Protein AF-A0A505H6K3-F1 (afdb_monomer_lite)

Sequence (137 aa):
MIRHRVVVVDKTRTVEVDSTATVSLRRREMKIWRDVWALPQGRAWSAPRYRWLWSSIGEYCRLKALVEKEPDANATLVAQLHRYRDQVGLTQAGMRELGWDIADDEVADKRAEVATKEPDVPTPSARDRLKAAGGRS

Structure (mmCIF, N/CA/C/O backbone):
data_AF-A0A505H6K3-F1
#
_entry.id   AF-A0A505H6K3-F1
#
loop_
_atom_site.group_PDB
_atom_site.id
_atom_site.type_symbol
_atom_site.label_atom_id
_atom_site.label_alt_id
_atom_site.label_comp_id
_atom_site.label_asym_id
_atom_site.label_entity_id
_atom_site.label_seq_id
_atom_site.pdbx_PDB_ins_code
_atom_site.Cartn_x
_atom_site.Cartn_y
_atom_site.Cartn_z
_atom_site.occupancy
_atom_site.B_iso_or_equiv
_atom_site.auth_seq_id
_atom_site.auth_comp_id
_atom_site.auth_asym_id
_atom_site.auth_atom_id
_atom_site.pdbx_PDB_model_num
ATOM 1 N N . MET A 1 1 ? 2.770 5.817 -14.367 1.00 82.06 1 MET A N 1
ATOM 2 C CA . MET A 1 1 ? 4.172 5.504 -14.710 1.00 82.06 1 MET A CA 1
ATOM 3 C C . MET A 1 1 ? 4.220 4.859 -16.087 1.00 82.06 1 MET A C 1
ATOM 5 O O . MET A 1 1 ? 3.406 3.974 -16.329 1.00 82.06 1 MET A O 1
ATOM 9 N N . ILE A 1 2 ? 5.080 5.343 -16.985 1.00 91.06 2 ILE A N 1
ATOM 10 C CA . ILE A 1 2 ? 5.325 4.742 -18.307 1.00 91.06 2 ILE A CA 1
ATOM 11 C C . ILE A 1 2 ? 6.580 3.876 -18.181 1.00 91.06 2 ILE A C 1
ATOM 13 O O . ILE A 1 2 ? 7.532 4.271 -17.509 1.00 91.06 2 ILE A O 1
ATOM 17 N N . ARG A 1 3 ? 6.549 2.670 -18.746 1.00 91.88 3 ARG A N 1
ATOM 18 C CA . ARG A 1 3 ? 7.706 1.776 -18.806 1.00 91.88 3 ARG A CA 1
ATOM 19 C C . ARG A 1 3 ? 8.421 1.965 -20.130 1.00 91.88 3 ARG A C 1
ATOM 21 O O . ARG A 1 3 ? 7.795 2.236 -21.152 1.00 91.88 3 ARG A O 1
ATOM 28 N N . HIS A 1 4 ? 9.731 1.813 -20.077 1.00 92.44 4 HIS A N 1
ATOM 29 C CA . HIS A 1 4 ? 10.604 1.899 -21.230 1.00 92.44 4 HIS A CA 1
ATOM 30 C C . HIS A 1 4 ? 11.446 0.637 -21.302 1.00 92.44 4 HIS A C 1
ATOM 32 O O . HIS A 1 4 ? 11.776 0.053 -20.268 1.00 92.44 4 HIS A O 1
ATOM 38 N N . ARG A 1 5 ? 11.818 0.254 -22.515 1.00 92.25 5 ARG A N 1
ATOM 39 C CA . ARG A 1 5 ? 12.806 -0.788 -22.769 1.00 92.25 5 ARG A CA 1
ATOM 40 C C . ARG A 1 5 ? 13.949 -0.203 -23.580 1.00 92.25 5 ARG A C 1
ATOM 42 O O . ARG A 1 5 ? 13.765 0.728 -24.363 1.00 92.25 5 ARG A O 1
ATOM 49 N N . VAL A 1 6 ? 15.133 -0.751 -23.371 1.00 92.62 6 VAL A N 1
ATOM 50 C CA . VAL A 1 6 ? 16.316 -0.388 -24.141 1.00 92.62 6 VAL A CA 1
ATOM 51 C C . VAL A 1 6 ? 16.434 -1.365 -25.298 1.00 92.62 6 VAL A C 1
ATOM 53 O O . VAL A 1 6 ? 16.458 -2.572 -25.071 1.00 92.62 6 VAL A O 1
ATOM 56 N N . VAL A 1 7 ? 16.527 -0.843 -26.514 1.00 92.56 7 VAL A N 1
ATOM 57 C CA . VAL A 1 7 ? 16.803 -1.627 -27.716 1.00 92.56 7 VAL A CA 1
ATOM 58 C C . VAL A 1 7 ? 18.163 -1.186 -28.247 1.00 92.56 7 VAL A C 1
ATOM 60 O O . VAL A 1 7 ? 18.486 0.000 -28.243 1.00 92.56 7 VAL A O 1
ATOM 63 N N . VAL A 1 8 ? 19.005 -2.141 -28.633 1.00 92.56 8 VAL A N 1
ATOM 64 C CA . VAL A 1 8 ? 20.299 -1.849 -29.258 1.00 92.56 8 VAL A CA 1
ATOM 65 C C . VAL A 1 8 ? 20.220 -2.310 -30.703 1.00 92.56 8 VAL A C 1
ATOM 67 O O . VAL A 1 8 ? 20.147 -3.509 -30.960 1.00 92.56 8 VAL A O 1
ATOM 70 N N . VAL A 1 9 ? 20.217 -1.356 -31.630 1.00 90.25 9 VAL A N 1
ATOM 71 C CA . VAL A 1 9 ? 20.214 -1.596 -33.079 1.00 90.25 9 VAL A CA 1
ATOM 72 C C . VAL A 1 9 ? 21.494 -0.990 -33.638 1.00 90.25 9 VAL A C 1
ATOM 74 O O . VAL A 1 9 ? 21.781 0.173 -33.374 1.00 90.25 9 VAL A O 1
ATOM 77 N N . ASP A 1 10 ? 22.306 -1.781 -34.339 1.00 88.12 10 ASP A N 1
ATOM 78 C CA . ASP A 1 10 ? 23.556 -1.325 -34.972 1.00 88.12 10 ASP A CA 1
ATOM 79 C C . ASP A 1 10 ? 24.498 -0.550 -34.033 1.00 88.12 10 ASP A C 1
ATOM 81 O O . ASP A 1 10 ? 24.978 0.538 -34.342 1.00 88.12 10 ASP A O 1
ATOM 85 N N . LYS A 1 11 ? 24.740 -1.101 -32.832 1.00 90.12 11 LYS A N 1
ATOM 86 C CA . LYS A 1 11 ? 25.517 -0.471 -31.737 1.00 90.12 11 LYS A CA 1
ATOM 87 C C . LYS A 1 11 ? 24.941 0.857 -31.218 1.00 90.12 11 LYS A C 1
ATOM 89 O O . LYS A 1 11 ? 25.520 1.452 -30.312 1.00 90.12 11 LYS A O 1
ATOM 94 N N . THR A 1 12 ? 23.788 1.290 -31.716 1.00 91.25 12 THR A N 1
ATOM 95 C CA . THR A 1 12 ? 23.065 2.464 -31.233 1.00 91.25 12 THR A CA 1
ATOM 96 C C . THR A 1 12 ? 22.029 2.037 -30.205 1.00 91.25 12 THR A C 1
ATOM 98 O O . THR A 1 12 ? 21.197 1.165 -30.450 1.00 91.25 12 THR A O 1
ATOM 101 N N . ARG A 1 13 ? 22.081 2.653 -29.022 1.00 93.06 13 ARG A N 1
ATOM 102 C CA . ARG A 1 13 ? 21.135 2.404 -27.934 1.00 93.06 13 ARG A CA 1
ATOM 103 C C . ARG A 1 13 ? 19.945 3.353 -28.059 1.00 93.06 13 ARG A C 1
ATOM 105 O O . ARG A 1 13 ? 20.103 4.556 -27.875 1.00 93.06 13 ARG A O 1
ATOM 112 N N . THR A 1 14 ? 18.757 2.811 -28.296 1.00 92.44 14 THR A N 1
ATOM 113 C CA . THR A 1 14 ? 17.494 3.554 -28.303 1.00 92.44 14 THR A CA 1
ATOM 114 C C . THR A 1 14 ? 16.645 3.178 -27.090 1.00 92.44 14 THR A C 1
ATOM 116 O O . THR A 1 14 ? 16.681 2.053 -26.585 1.00 92.44 14 THR A O 1
ATOM 119 N N . VAL A 1 15 ? 15.907 4.155 -26.560 1.00 93.69 15 VAL A N 1
ATOM 120 C CA . VAL A 1 15 ? 14.964 3.948 -25.456 1.00 93.69 15 VAL A CA 1
ATOM 121 C C . VAL A 1 15 ? 13.562 4.046 -26.030 1.00 93.69 15 VAL A C 1
ATOM 123 O O . VAL A 1 15 ? 13.119 5.119 -26.431 1.00 93.69 15 VAL A O 1
ATOM 126 N N . GLU A 1 16 ? 12.865 2.920 -26.067 1.00 95.00 16 GLU A N 1
ATOM 127 C CA . GLU A 1 16 ? 11.503 2.831 -26.580 1.00 95.00 16 GLU A CA 1
ATOM 128 C C . GLU A 1 16 ? 10.502 2.752 -25.432 1.00 95.00 16 GLU A C 1
ATOM 130 O O . GLU A 1 16 ? 10.792 2.213 -24.362 1.00 95.00 16 GLU A O 1
ATOM 135 N N . VAL A 1 17 ? 9.295 3.270 -25.651 1.00 95.12 17 VAL A N 1
ATOM 136 C CA . VAL A 1 17 ? 8.180 3.068 -24.722 1.00 95.12 17 VAL A CA 1
ATOM 137 C C . VAL A 1 17 ? 7.726 1.612 -24.797 1.00 95.12 17 VAL A C 1
ATOM 139 O O . VAL A 1 17 ? 7.353 1.117 -25.857 1.00 95.12 17 VAL A O 1
ATOM 142 N N . ASP A 1 18 ? 7.690 0.944 -23.649 1.00 95.19 18 ASP A N 1
ATOM 143 C CA . ASP A 1 18 ? 7.120 -0.390 -23.513 1.00 95.19 18 ASP A CA 1
ATOM 144 C C . ASP A 1 18 ? 5.651 -0.277 -23.084 1.00 95.19 18 ASP A C 1
ATOM 146 O O . ASP A 1 18 ? 5.303 -0.187 -21.896 1.00 95.19 18 ASP A O 1
ATOM 150 N N . SER A 1 19 ? 4.765 -0.227 -24.080 1.00 95.38 19 SER A N 1
ATOM 151 C CA . SER A 1 19 ? 3.318 -0.126 -23.871 1.00 95.38 19 SER A CA 1
ATOM 152 C C . SER A 1 19 ? 2.761 -1.355 -23.145 1.00 95.38 19 SER A C 1
ATOM 154 O O . SER A 1 19 ? 1.947 -1.206 -22.229 1.00 95.38 19 SER A O 1
ATOM 156 N N . THR A 1 20 ? 3.243 -2.555 -23.473 1.00 95.31 20 THR A N 1
ATOM 157 C CA . THR A 1 20 ? 2.813 -3.818 -22.857 1.00 95.31 20 THR A CA 1
ATOM 158 C C . THR A 1 20 ? 3.179 -3.866 -21.377 1.00 95.31 20 THR A C 1
ATOM 160 O O . THR A 1 20 ? 2.312 -4.131 -20.535 1.00 95.31 20 THR A O 1
ATOM 163 N N . ALA A 1 21 ? 4.426 -3.541 -21.024 1.00 93.44 21 ALA A N 1
ATOM 164 C CA . ALA A 1 21 ? 4.857 -3.466 -19.630 1.00 93.44 21 ALA A CA 1
ATOM 165 C C . ALA A 1 21 ? 4.100 -2.369 -18.867 1.00 93.44 21 ALA A C 1
ATOM 167 O O . ALA A 1 21 ? 3.681 -2.581 -17.726 1.00 93.44 21 ALA A O 1
ATOM 168 N N . THR A 1 22 ? 3.838 -1.225 -19.509 1.00 95.12 22 THR A N 1
ATOM 169 C CA . THR A 1 22 ? 3.037 -0.137 -18.926 1.00 95.12 22 THR A CA 1
ATOM 170 C C . THR A 1 22 ? 1.615 -0.594 -18.590 1.00 95.12 22 THR A C 1
ATOM 172 O O . THR A 1 22 ? 1.133 -0.354 -17.480 1.00 95.12 22 THR A O 1
ATOM 175 N N . VAL A 1 23 ? 0.935 -1.279 -19.514 1.00 96.38 23 VAL A N 1
ATOM 176 C CA . VAL A 1 23 ? -0.422 -1.807 -19.294 1.00 96.38 23 VAL A CA 1
ATOM 177 C C . VAL A 1 23 ? -0.421 -2.885 -18.210 1.00 96.38 23 VAL A C 1
ATOM 179 O O . VAL A 1 23 ? -1.277 -2.860 -17.325 1.00 96.38 23 VAL A O 1
ATOM 182 N N . SER A 1 24 ? 0.549 -3.802 -18.236 1.00 95.88 24 SER A N 1
ATOM 183 C CA . SER A 1 24 ? 0.698 -4.860 -17.228 1.00 95.88 24 SER A CA 1
ATOM 184 C C . SER A 1 24 ? 0.883 -4.289 -15.818 1.00 95.88 24 SER A C 1
ATOM 186 O O . SER A 1 24 ? 0.212 -4.727 -14.879 1.00 95.88 24 SER A O 1
ATOM 188 N N . LEU A 1 25 ? 1.721 -3.257 -15.669 1.00 95.62 25 LEU A N 1
ATOM 189 C CA . LEU A 1 25 ? 1.927 -2.560 -14.399 1.00 95.62 25 LEU A CA 1
ATOM 190 C C . LEU A 1 25 ? 0.643 -1.875 -13.914 1.00 95.62 25 LEU A C 1
ATOM 192 O O . LEU A 1 25 ? 0.243 -2.075 -12.769 1.00 95.62 25 LEU A O 1
ATOM 196 N N . ARG A 1 26 ? -0.047 -1.123 -14.785 1.00 95.88 26 ARG A N 1
ATOM 197 C CA . ARG A 1 26 ? -1.310 -0.443 -14.435 1.00 95.88 26 ARG A CA 1
ATOM 198 C C . ARG A 1 26 ? -2.403 -1.425 -14.022 1.00 95.88 26 ARG A C 1
ATOM 200 O O . ARG A 1 26 ? -3.135 -1.165 -13.072 1.00 95.88 26 ARG A O 1
ATOM 207 N N . ARG A 1 27 ? -2.507 -2.576 -14.697 1.00 97.25 27 ARG A N 1
ATOM 208 C CA . ARG A 1 27 ? -3.436 -3.649 -14.302 1.00 97.25 27 ARG A CA 1
ATOM 209 C C . ARG A 1 27 ? -3.118 -4.171 -12.904 1.00 97.25 27 ARG A C 1
ATOM 211 O O . ARG A 1 27 ? -4.040 -4.434 -12.132 1.00 97.25 27 ARG A O 1
ATOM 218 N N . ARG A 1 28 ? -1.832 -4.298 -12.562 1.00 96.94 28 ARG A N 1
ATOM 219 C CA . ARG A 1 28 ? -1.426 -4.724 -11.222 1.00 96.94 28 ARG A CA 1
ATOM 220 C C . ARG A 1 28 ? -1.721 -3.661 -10.163 1.00 96.94 28 ARG A C 1
ATOM 222 O O . ARG A 1 28 ? -2.320 -4.009 -9.151 1.00 96.94 28 ARG A O 1
ATOM 229 N N . GLU A 1 29 ? -1.399 -2.394 -10.428 1.00 97.44 29 GLU A N 1
ATOM 230 C CA . GLU A 1 29 ? -1.748 -1.240 -9.577 1.00 97.44 29 GLU A CA 1
ATOM 231 C C . GLU A 1 29 ? -3.260 -1.204 -9.293 1.00 97.44 29 GLU A C 1
ATOM 233 O O . GLU A 1 29 ? -3.666 -1.164 -8.136 1.00 97.44 29 GLU A O 1
ATOM 238 N N . MET A 1 30 ? -4.099 -1.348 -10.325 1.00 97.62 30 MET A N 1
ATOM 239 C CA . MET A 1 30 ? -5.564 -1.421 -10.198 1.00 97.62 30 MET A CA 1
ATOM 240 C C . MET A 1 30 ? -6.046 -2.609 -9.358 1.00 97.62 30 MET A C 1
ATOM 242 O O . MET A 1 30 ? -7.026 -2.496 -8.622 1.00 97.62 30 MET A O 1
ATOM 246 N N . LYS A 1 31 ? -5.400 -3.778 -9.473 1.00 98.19 31 LYS A N 1
ATOM 247 C CA . LYS A 1 31 ? -5.736 -4.926 -8.623 1.00 98.19 31 LYS A CA 1
ATOM 248 C C . LYS A 1 31 ? -5.381 -4.649 -7.164 1.00 98.19 31 LYS A C 1
ATOM 250 O O . LYS A 1 31 ? -6.233 -4.864 -6.315 1.00 98.19 31 LYS A O 1
ATOM 255 N N . ILE A 1 32 ? -4.186 -4.125 -6.893 1.00 98.25 32 ILE A N 1
ATOM 256 C CA . ILE A 1 32 ? -3.769 -3.761 -5.533 1.00 98.25 32 ILE A CA 1
ATOM 257 C C . ILE A 1 32 ? -4.731 -2.735 -4.943 1.00 98.25 32 ILE A C 1
ATOM 259 O O . ILE A 1 32 ? -5.177 -2.925 -3.821 1.00 98.25 32 ILE A O 1
ATOM 263 N N . TRP A 1 33 ? -5.103 -1.708 -5.713 1.00 97.31 33 TRP A N 1
ATOM 264 C CA . TRP A 1 33 ? -6.087 -0.713 -5.294 1.00 97.31 33 TRP A CA 1
ATOM 265 C C . TRP A 1 33 ? -7.404 -1.375 -4.867 1.00 97.31 33 TRP A C 1
ATOM 267 O O . TRP A 1 33 ? -7.877 -1.151 -3.760 1.00 97.31 33 TRP A O 1
ATOM 277 N N . ARG A 1 34 ? -7.980 -2.250 -5.698 1.00 97.94 34 ARG A N 1
ATOM 278 C CA . ARG A 1 34 ? -9.207 -2.977 -5.326 1.00 97.94 34 ARG A CA 1
ATOM 279 C C . ARG A 1 34 ? -9.028 -3.829 -4.071 1.00 97.94 34 ARG A C 1
ATOM 281 O O . ARG A 1 34 ? -9.888 -3.790 -3.200 1.00 97.94 34 ARG A O 1
ATOM 288 N N . ASP A 1 35 ? -7.924 -4.566 -3.985 1.00 97.50 35 ASP A N 1
ATOM 289 C CA . ASP A 1 35 ? -7.662 -5.481 -2.875 1.00 97.50 35 ASP A CA 1
ATOM 290 C C . ASP A 1 35 ? -7.520 -4.711 -1.545 1.00 97.50 35 ASP A C 1
ATOM 292 O O . ASP A 1 35 ? -8.071 -5.134 -0.535 1.00 97.50 35 ASP A O 1
ATOM 296 N N . VAL A 1 36 ? -6.844 -3.553 -1.529 1.00 97.00 36 VAL A N 1
ATOM 297 C CA . VAL A 1 36 ? -6.630 -2.778 -0.288 1.00 97.00 36 VAL A CA 1
ATOM 298 C C . VAL A 1 36 ? -7.897 -2.070 0.180 1.00 97.00 36 VAL A C 1
ATOM 300 O O . VAL A 1 36 ? -8.146 -1.992 1.377 1.00 97.00 36 VAL A O 1
ATOM 303 N N . TRP A 1 37 ? -8.724 -1.588 -0.750 1.00 96.31 37 TRP A N 1
ATOM 304 C CA . TRP A 1 37 ? -9.998 -0.945 -0.422 1.00 96.31 37 TRP A CA 1
ATOM 305 C C . TRP A 1 37 ? -11.060 -1.935 0.072 1.00 96.31 37 TRP A C 1
ATOM 307 O O . TRP A 1 37 ? -12.036 -1.510 0.686 1.00 96.31 37 TRP A O 1
ATOM 317 N N . ALA A 1 38 ? -10.871 -3.235 -0.164 1.00 95.31 38 ALA A N 1
ATOM 318 C CA . ALA A 1 38 ? -11.732 -4.286 0.371 1.00 95.31 38 ALA A CA 1
ATOM 319 C C . ALA A 1 38 ? -11.431 -4.633 1.842 1.00 95.31 38 ALA A C 1
ATOM 321 O O . ALA A 1 38 ? -12.236 -5.306 2.482 1.00 95.31 38 ALA A O 1
ATOM 322 N N . LEU A 1 39 ? -10.291 -4.194 2.383 1.00 93.31 39 LEU A N 1
ATOM 323 C CA . LEU A 1 39 ? -9.922 -4.426 3.779 1.00 93.31 39 LEU A CA 1
ATOM 324 C C . LEU A 1 39 ? -10.763 -3.554 4.735 1.00 93.31 39 LEU A C 1
ATOM 326 O O . LEU A 1 39 ? -11.271 -2.508 4.314 1.00 93.31 39 LEU A O 1
ATOM 330 N N . PRO A 1 40 ? -10.851 -3.891 6.038 1.00 91.62 40 PRO A N 1
ATOM 331 C CA . PRO A 1 40 ? -11.489 -3.028 7.040 1.00 91.62 40 PRO A CA 1
ATOM 332 C C . PRO A 1 40 ? -10.937 -1.593 7.043 1.00 91.62 40 PRO A C 1
ATOM 334 O O . PRO A 1 40 ? -11.693 -0.625 7.158 1.00 91.62 40 PRO A O 1
ATOM 337 N N . GLN A 1 41 ? -9.630 -1.439 6.813 1.00 94.38 41 GLN A N 1
ATOM 338 C CA . GLN A 1 41 ? -8.961 -0.145 6.666 1.00 94.38 41 GLN A CA 1
ATOM 339 C C . GLN A 1 41 ? -9.532 0.665 5.491 1.00 94.38 41 GLN A C 1
ATOM 341 O O . GLN A 1 41 ? -9.683 1.878 5.603 1.00 94.38 41 GLN A O 1
ATOM 346 N N . GLY A 1 42 ? -9.950 0.008 4.403 1.00 95.31 42 GLY A N 1
ATOM 347 C CA . GLY A 1 42 ? -10.647 0.633 3.275 1.00 95.31 42 GLY A CA 1
ATOM 348 C C . GLY A 1 42 ? -11.927 1.350 3.683 1.00 95.31 42 GLY A C 1
ATOM 349 O O . GLY A 1 42 ? -12.196 2.472 3.244 1.00 95.31 42 GLY A O 1
ATOM 350 N N . ARG A 1 43 ? -12.686 0.750 4.606 1.00 91.94 43 ARG A N 1
ATOM 351 C CA . ARG A 1 43 ? -13.863 1.394 5.192 1.00 91.94 43 ARG A CA 1
ATOM 352 C C . ARG A 1 43 ? -13.464 2.599 6.038 1.00 91.94 43 ARG A C 1
ATOM 354 O O . ARG A 1 43 ? -14.096 3.645 5.902 1.00 91.94 43 ARG A O 1
ATOM 361 N N . ALA A 1 44 ? -12.410 2.495 6.848 1.00 93.75 44 ALA A N 1
ATOM 362 C CA . ALA A 1 44 ? -11.893 3.630 7.613 1.00 93.75 44 ALA A CA 1
ATOM 363 C C . ALA A 1 44 ? -11.479 4.793 6.690 1.00 93.75 44 ALA A C 1
ATOM 365 O O . ALA A 1 44 ? -11.916 5.924 6.903 1.00 93.75 44 ALA A O 1
ATOM 366 N N . TRP A 1 45 ? -10.739 4.524 5.608 1.00 96.62 45 TRP A N 1
ATOM 367 C CA . TRP A 1 45 ? -10.291 5.531 4.633 1.00 96.62 45 TRP A CA 1
ATOM 368 C C . TRP A 1 45 ? -11.428 6.278 3.923 1.00 96.62 45 TRP A C 1
ATOM 370 O O . TRP A 1 45 ? -11.214 7.392 3.435 1.00 96.62 45 TRP A O 1
ATOM 380 N N . SER A 1 46 ? -12.627 5.688 3.850 1.00 95.25 46 SER A N 1
ATOM 381 C CA . SER A 1 46 ? -13.808 6.335 3.259 1.00 95.25 46 SER A CA 1
ATOM 382 C C . SER A 1 46 ? -14.371 7.480 4.109 1.00 95.25 46 SER A C 1
ATOM 384 O O . SER A 1 46 ? -15.075 8.341 3.581 1.00 95.25 46 SER A O 1
ATOM 386 N N . ALA A 1 47 ? -14.043 7.535 5.405 1.00 95.25 47 ALA A N 1
ATOM 387 C CA . ALA A 1 47 ? -14.502 8.609 6.273 1.00 95.25 47 ALA A CA 1
ATOM 388 C C . ALA A 1 47 ? -13.867 9.956 5.860 1.00 95.25 47 ALA A C 1
ATOM 390 O O . ALA A 1 47 ? -12.655 10.009 5.628 1.00 95.25 47 ALA A O 1
ATOM 391 N N . PRO A 1 48 ? -14.623 11.076 5.847 1.00 96.31 48 PRO A N 1
ATOM 392 C CA . PRO A 1 48 ? -14.112 12.376 5.396 1.00 96.31 48 PRO A CA 1
ATOM 393 C C . PRO A 1 48 ? -12.817 12.819 6.090 1.00 96.31 48 PRO A C 1
ATOM 395 O O . PRO A 1 48 ? -11.918 13.355 5.445 1.00 96.31 48 PRO A O 1
ATOM 398 N N . ARG A 1 49 ? -12.674 12.515 7.388 1.00 95.31 49 ARG A N 1
ATOM 399 C CA . ARG A 1 49 ? -11.482 12.846 8.188 1.00 95.31 49 ARG A CA 1
ATOM 400 C C . ARG A 1 49 ? -10.189 12.170 7.719 1.00 95.31 49 ARG A C 1
ATOM 402 O O . ARG A 1 49 ? -9.117 12.632 8.081 1.00 95.31 49 ARG A O 1
ATOM 409 N N . TYR A 1 50 ? -10.279 11.105 6.923 1.00 96.81 50 TYR A N 1
ATOM 410 C CA . TYR A 1 50 ? -9.136 10.360 6.384 1.00 96.81 50 TYR A CA 1
ATOM 411 C C . TYR A 1 50 ? -8.930 10.571 4.883 1.00 96.81 50 TYR A C 1
ATOM 413 O O . TYR A 1 50 ? -8.075 9.932 4.272 1.00 96.81 50 TYR A O 1
ATOM 421 N N . ARG A 1 51 ? -9.659 11.512 4.268 1.00 96.25 51 ARG A N 1
ATOM 422 C CA . ARG A 1 51 ? -9.554 11.801 2.830 1.00 96.25 51 ARG A CA 1
ATOM 423 C C . ARG A 1 51 ? -8.141 12.199 2.389 1.00 96.25 51 ARG A C 1
ATOM 425 O O . ARG A 1 51 ? -7.772 11.961 1.236 1.00 96.25 51 ARG A O 1
ATOM 432 N N . TRP A 1 52 ? -7.364 12.777 3.303 1.00 96.38 52 TRP A N 1
ATOM 433 C CA . TRP A 1 52 ? -5.973 13.180 3.098 1.00 96.38 52 TRP A CA 1
ATOM 434 C C . TRP A 1 52 ? -5.021 11.991 2.878 1.00 96.38 52 TRP A C 1
ATOM 436 O O . TRP A 1 52 ? -4.001 12.159 2.216 1.00 96.38 52 TRP A O 1
ATOM 446 N N . LEU A 1 53 ? -5.373 10.779 3.327 1.00 97.12 53 LEU A N 1
ATOM 447 C CA . LEU A 1 53 ? -4.566 9.570 3.109 1.00 97.12 53 LEU A CA 1
ATOM 448 C C . LEU A 1 53 ? -4.614 9.058 1.664 1.00 97.12 53 LEU A C 1
ATOM 450 O O . LEU A 1 53 ? -3.776 8.251 1.273 1.00 97.12 53 LEU A O 1
ATOM 454 N N . TRP A 1 54 ? -5.574 9.496 0.844 1.00 97.12 54 TRP A N 1
ATOM 455 C CA . TRP A 1 54 ? -5.805 8.897 -0.477 1.00 97.12 54 TRP A CA 1
ATOM 456 C C . TRP A 1 54 ? -4.616 9.064 -1.430 1.00 97.12 54 TRP A C 1
ATOM 458 O O . TRP A 1 54 ? -4.361 8.171 -2.239 1.00 97.12 54 TRP A O 1
ATOM 468 N N . SER A 1 55 ? -3.869 10.166 -1.315 1.00 96.88 55 SER A N 1
ATOM 469 C CA . SER A 1 55 ? -2.631 10.358 -2.077 1.00 96.88 55 SER A CA 1
ATOM 470 C C . SER A 1 55 ? -1.587 9.306 -1.691 1.00 96.88 55 SER A C 1
ATOM 472 O O . SER A 1 55 ? -1.081 8.602 -2.564 1.00 96.88 55 SER A O 1
ATOM 474 N N . SER A 1 56 ? -1.360 9.104 -0.388 1.00 97.75 56 SER A N 1
ATOM 475 C CA . SER A 1 56 ? -0.446 8.083 0.143 1.00 97.75 56 SER A CA 1
ATOM 476 C C . SER A 1 56 ? -0.891 6.658 -0.200 1.00 97.75 56 SER A C 1
ATOM 478 O O . SER A 1 56 ? -0.059 5.813 -0.521 1.00 97.75 56 SER A O 1
ATOM 480 N N . ILE A 1 57 ? -2.201 6.382 -0.219 1.00 98.00 57 ILE A N 1
ATOM 481 C CA . ILE A 1 57 ? -2.756 5.091 -0.666 1.00 98.00 57 ILE A CA 1
ATOM 482 C C . ILE A 1 57 ? -2.436 4.852 -2.149 1.00 98.00 57 ILE A C 1
ATOM 484 O O . ILE A 1 57 ? -2.059 3.742 -2.534 1.00 98.00 57 ILE A O 1
ATOM 488 N N . GLY A 1 58 ? -2.535 5.881 -2.994 1.00 97.38 58 GLY A N 1
ATOM 489 C CA . GLY A 1 58 ? -2.149 5.777 -4.403 1.00 97.38 58 GLY A CA 1
ATOM 490 C C . GLY A 1 58 ? -0.660 5.582 -4.622 1.00 97.38 58 GLY A C 1
ATOM 491 O O . GLY A 1 58 ? -0.270 4.762 -5.457 1.00 97.38 58 GLY A O 1
ATOM 492 N N . GLU A 1 59 ? 0.171 6.273 -3.850 1.00 97.06 59 GLU A N 1
ATOM 493 C CA . GLU A 1 59 ? 1.622 6.082 -3.859 1.00 97.06 59 GLU A CA 1
ATOM 494 C C . GLU A 1 59 ? 1.995 4.662 -3.423 1.00 97.06 59 GLU A C 1
ATOM 496 O O . GLU A 1 59 ? 2.751 3.988 -4.126 1.00 97.06 59 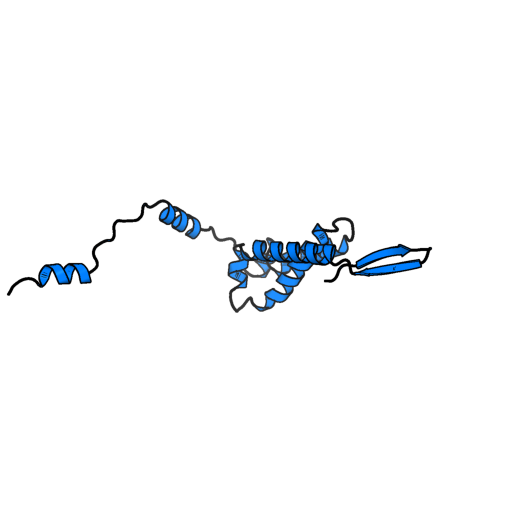GLU A O 1
ATOM 501 N N . TYR A 1 60 ? 1.370 4.158 -2.355 1.00 97.69 60 TYR A N 1
ATOM 502 C CA . TYR A 1 60 ? 1.501 2.774 -1.909 1.00 97.69 60 TYR A CA 1
ATOM 503 C C . TYR A 1 60 ? 1.156 1.771 -3.017 1.00 97.69 60 TYR A C 1
ATOM 505 O O . TYR A 1 60 ? 1.960 0.888 -3.321 1.00 97.69 60 TYR A O 1
ATOM 513 N N . CYS A 1 61 ? -0.017 1.901 -3.649 1.00 97.56 61 CYS A N 1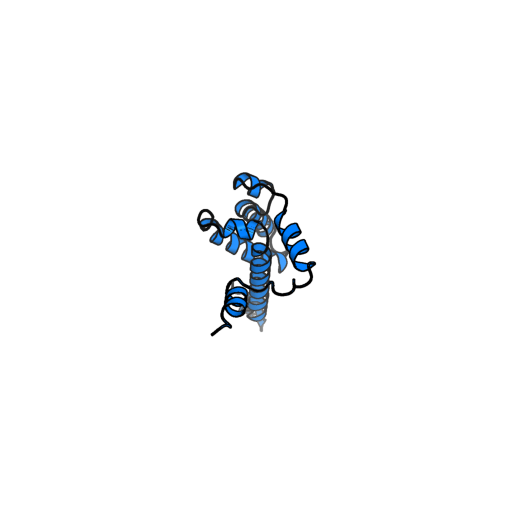
ATOM 514 C CA . CYS A 1 61 ? -0.468 0.962 -4.681 1.00 97.56 61 CYS A CA 1
ATOM 515 C C . CYS A 1 61 ? 0.489 0.930 -5.878 1.00 97.56 61 CYS A C 1
ATOM 517 O O . CYS A 1 61 ? 0.836 -0.145 -6.379 1.00 97.56 61 CYS A O 1
ATOM 519 N N . ARG A 1 62 ? 0.950 2.106 -6.313 1.00 95.38 62 ARG A N 1
ATOM 520 C CA . ARG A 1 62 ? 1.892 2.249 -7.425 1.00 95.38 62 ARG A CA 1
ATOM 521 C C . ARG A 1 62 ? 3.254 1.654 -7.101 1.00 95.38 62 ARG A C 1
ATOM 523 O O . ARG A 1 62 ? 3.809 0.919 -7.917 1.00 95.38 62 ARG A O 1
ATOM 530 N N . LEU A 1 63 ? 3.779 1.951 -5.914 1.00 95.38 63 LEU A N 1
ATOM 531 C CA . LEU A 1 63 ? 5.078 1.460 -5.476 1.00 95.38 63 LEU A CA 1
ATOM 532 C C . LEU A 1 63 ? 5.056 -0.053 -5.251 1.00 95.38 63 LEU A C 1
ATOM 534 O O . LEU A 1 63 ? 5.971 -0.748 -5.683 1.00 95.38 63 LEU A O 1
ATOM 538 N N . LYS A 1 64 ? 3.982 -0.587 -4.661 1.00 95.94 64 LYS A N 1
ATOM 539 C CA . LYS A 1 64 ? 3.791 -2.032 -4.502 1.00 95.94 64 LYS A CA 1
ATOM 540 C C . LYS A 1 64 ? 3.765 -2.746 -5.850 1.00 95.94 64 LYS A C 1
ATOM 542 O O . LYS A 1 64 ? 4.428 -3.767 -5.995 1.00 95.94 64 LYS A O 1
ATOM 547 N N . ALA A 1 65 ? 3.041 -2.207 -6.834 1.00 95.88 65 ALA A N 1
ATOM 548 C CA . ALA A 1 65 ? 3.000 -2.781 -8.178 1.00 95.88 65 ALA A CA 1
ATOM 549 C C . ALA A 1 65 ? 4.390 -2.812 -8.830 1.00 95.88 65 ALA A C 1
ATOM 551 O O . ALA A 1 65 ? 4.727 -3.784 -9.500 1.00 95.88 65 ALA A O 1
ATOM 552 N N . LEU A 1 66 ? 5.187 -1.759 -8.625 1.00 93.56 66 LEU A N 1
ATOM 553 C CA . LEU A 1 66 ? 6.552 -1.675 -9.135 1.00 93.56 66 LEU A CA 1
ATOM 554 C C . LEU A 1 66 ? 7.468 -2.709 -8.473 1.00 93.56 66 LEU A C 1
ATOM 556 O O . LEU A 1 66 ? 8.095 -3.493 -9.176 1.00 93.56 66 LEU A O 1
ATOM 560 N N . VAL A 1 67 ? 7.489 -2.752 -7.138 1.00 93.69 67 VAL A N 1
ATOM 561 C CA . VAL A 1 67 ? 8.318 -3.694 -6.367 1.00 93.69 67 VAL A CA 1
ATOM 562 C C . VAL A 1 67 ? 7.960 -5.148 -6.686 1.00 93.69 67 VAL A C 1
ATOM 564 O O . VAL A 1 67 ? 8.843 -5.982 -6.793 1.00 93.69 67 VAL A O 1
ATOM 567 N N . GLU A 1 68 ? 6.684 -5.478 -6.895 1.00 92.88 6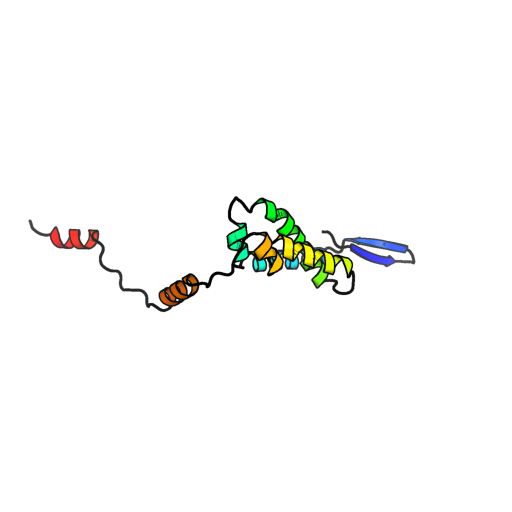8 GLU A N 1
ATOM 568 C CA . GLU A 1 68 ? 6.290 -6.846 -7.266 1.00 92.88 68 GLU A CA 1
ATOM 569 C C . GLU A 1 68 ? 6.678 -7.241 -8.695 1.00 92.88 68 GLU A C 1
ATOM 571 O O . GLU A 1 68 ? 6.846 -8.425 -8.975 1.00 92.88 68 GLU A O 1
ATOM 576 N N . LYS A 1 69 ? 6.772 -6.277 -9.618 1.00 89.69 69 LYS A N 1
ATOM 577 C CA . LYS A 1 69 ? 7.216 -6.542 -10.993 1.00 89.69 69 LYS A CA 1
ATOM 578 C C . LYS A 1 69 ? 8.733 -6.638 -11.099 1.00 89.69 69 LYS A C 1
ATOM 580 O O . LYS A 1 69 ? 9.217 -7.345 -11.975 1.00 89.69 69 LYS A O 1
ATOM 585 N N . GLU A 1 70 ? 9.450 -5.931 -10.232 1.00 86.44 70 GLU A N 1
ATOM 586 C CA . GLU A 1 70 ? 10.907 -5.797 -10.253 1.00 86.44 70 GLU A CA 1
ATOM 587 C C . GLU A 1 70 ? 11.484 -5.948 -8.830 1.00 86.44 70 GLU A C 1
ATOM 589 O O . GLU A 1 70 ? 12.040 -4.990 -8.286 1.00 86.44 70 GLU A O 1
ATOM 594 N N . PRO A 1 71 ? 11.338 -7.131 -8.197 1.00 72.56 71 PRO A N 1
ATOM 595 C CA . PRO A 1 71 ? 11.699 -7.333 -6.790 1.00 72.56 71 PRO A CA 1
ATOM 596 C C . PRO A 1 71 ? 13.190 -7.114 -6.515 1.00 72.56 71 PRO A C 1
ATOM 598 O O . PRO A 1 71 ? 13.544 -6.546 -5.483 1.00 72.56 71 PRO A O 1
ATOM 601 N N . ASP A 1 72 ? 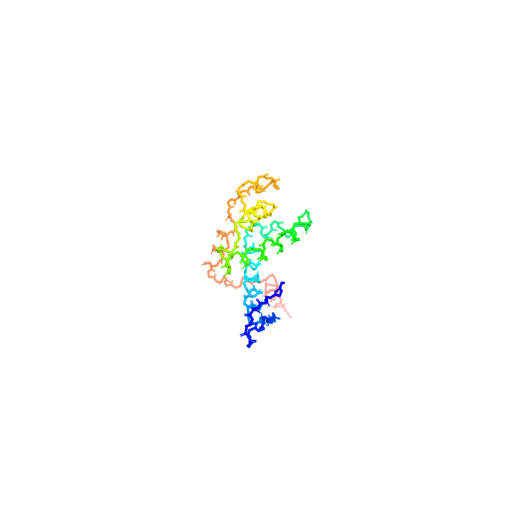14.052 -7.476 -7.465 1.00 77.31 72 ASP A N 1
ATOM 602 C CA . ASP A 1 72 ? 15.509 -7.379 -7.319 1.00 77.31 72 ASP A CA 1
ATOM 603 C C . ASP A 1 72 ? 16.066 -5.999 -7.695 1.00 77.31 72 ASP A C 1
ATOM 605 O O . ASP A 1 72 ? 17.251 -5.725 -7.517 1.00 77.31 72 ASP A O 1
ATOM 609 N N . ALA A 1 73 ? 15.232 -5.106 -8.236 1.00 67.56 73 ALA A N 1
ATOM 610 C CA . ALA A 1 73 ? 15.727 -3.884 -8.854 1.00 67.56 73 ALA A CA 1
ATOM 611 C C . ALA A 1 73 ? 16.061 -2.776 -7.849 1.00 67.56 73 ALA A C 1
ATOM 613 O O . ALA A 1 73 ? 16.822 -1.871 -8.197 1.00 67.56 73 ALA A O 1
ATOM 614 N N . ASN A 1 74 ? 15.472 -2.770 -6.639 1.00 77.44 74 ASN A N 1
ATOM 615 C CA . ASN A 1 74 ? 15.672 -1.640 -5.730 1.00 77.44 74 ASN A CA 1
ATOM 616 C C . ASN A 1 74 ? 15.248 -1.865 -4.258 1.00 77.44 74 ASN A C 1
ATOM 618 O O . ASN A 1 74 ? 14.087 -1.664 -3.889 1.00 77.44 74 ASN A O 1
ATOM 622 N N . ALA A 1 75 ? 16.214 -2.151 -3.377 1.00 85.50 75 ALA A N 1
ATOM 623 C CA . ALA A 1 75 ? 15.992 -2.252 -1.928 1.00 85.50 75 ALA A CA 1
ATOM 624 C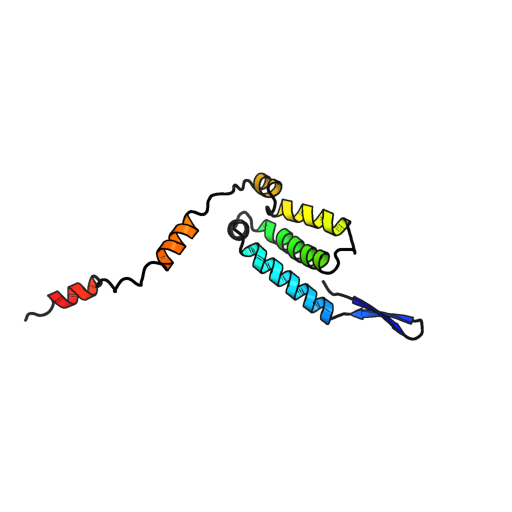 C . ALA A 1 75 ? 15.460 -0.948 -1.289 1.00 85.50 75 ALA A C 1
ATOM 626 O O . ALA A 1 75 ? 14.678 -0.995 -0.337 1.00 85.50 75 ALA A O 1
ATOM 627 N N . THR A 1 76 ? 15.810 0.226 -1.830 1.00 89.38 76 THR A N 1
ATOM 628 C CA . THR A 1 76 ? 15.284 1.520 -1.359 1.00 89.38 76 THR A CA 1
ATOM 629 C C . THR A 1 76 ? 13.778 1.625 -1.588 1.00 89.38 76 THR A C 1
ATOM 631 O O . THR A 1 76 ? 13.061 2.129 -0.723 1.00 89.38 76 THR A O 1
ATOM 634 N N . LEU A 1 77 ? 13.267 1.104 -2.709 1.00 89.25 77 LEU A N 1
ATOM 635 C CA . LEU A 1 77 ? 11.824 1.072 -2.967 1.00 89.25 77 LEU A CA 1
ATOM 636 C C . LEU A 1 77 ? 11.095 0.128 -2.010 1.00 89.25 77 LEU A C 1
ATOM 638 O O . LEU A 1 77 ? 9.978 0.436 -1.602 1.00 89.25 77 LEU A O 1
ATOM 642 N N . VAL A 1 78 ? 11.724 -0.977 -1.599 1.00 89.88 78 VAL A N 1
ATOM 643 C CA . VAL A 1 78 ? 11.165 -1.885 -0.582 1.00 89.88 78 VAL A CA 1
ATOM 644 C C . VAL A 1 78 ? 11.068 -1.190 0.780 1.00 89.88 78 VAL A C 1
ATOM 646 O O . VAL A 1 78 ? 10.024 -1.254 1.431 1.00 89.88 78 VAL A O 1
ATOM 649 N N . ALA A 1 79 ? 12.109 -0.462 1.191 1.00 92.06 79 ALA A N 1
ATOM 650 C CA . ALA A 1 79 ? 12.080 0.323 2.426 1.00 92.06 79 ALA A CA 1
ATOM 651 C C . ALA A 1 79 ? 11.013 1.433 2.376 1.00 92.06 79 ALA A C 1
ATOM 653 O O . ALA A 1 79 ? 10.246 1.613 3.323 1.00 92.06 79 ALA A O 1
ATOM 654 N N . GLN A 1 80 ? 10.903 2.143 1.249 1.00 93.94 80 GLN A N 1
ATOM 655 C CA . GLN A 1 80 ? 9.870 3.162 1.055 1.00 93.94 80 GLN A CA 1
ATOM 656 C C . GLN A 1 80 ? 8.458 2.552 1.039 1.00 93.94 80 GLN A C 1
ATOM 658 O O . GLN A 1 80 ? 7.521 3.149 1.567 1.00 93.94 80 GLN A O 1
ATOM 663 N N . LEU A 1 81 ? 8.300 1.342 0.496 1.00 95.00 81 LEU A N 1
ATOM 664 C CA . LEU A 1 81 ? 7.038 0.608 0.523 1.00 95.00 81 LEU A CA 1
ATOM 665 C C . LEU A 1 81 ? 6.591 0.306 1.956 1.00 95.00 81 LEU A C 1
ATOM 667 O O . LEU A 1 81 ? 5.404 0.432 2.249 1.00 95.00 81 LEU A O 1
ATOM 671 N N . HIS A 1 82 ? 7.519 -0.059 2.845 1.00 94.00 82 HIS A N 1
ATOM 672 C CA . HIS A 1 82 ? 7.213 -0.246 4.265 1.00 94.00 82 HIS A CA 1
ATOM 673 C C . HIS A 1 82 ? 6.687 1.045 4.902 1.00 94.00 82 HIS A C 1
ATOM 675 O O . HIS A 1 82 ? 5.628 1.027 5.519 1.00 94.00 82 HIS A O 1
ATOM 681 N N . ARG A 1 83 ? 7.362 2.179 4.671 1.00 95.44 83 ARG A N 1
ATOM 682 C CA . ARG A 1 83 ? 6.938 3.486 5.209 1.00 95.44 83 ARG A CA 1
ATOM 683 C C . ARG A 1 83 ? 5.522 3.857 4.784 1.00 95.44 83 ARG A C 1
ATOM 685 O O . ARG A 1 83 ? 4.724 4.293 5.605 1.00 95.44 83 ARG A O 1
ATOM 692 N N . TYR A 1 84 ? 5.188 3.640 3.513 1.00 97.25 84 TYR A N 1
ATOM 693 C CA . TYR A 1 84 ? 3.831 3.892 3.038 1.00 97.25 84 TYR A CA 1
ATOM 694 C C . TYR A 1 84 ? 2.798 2.964 3.679 1.00 97.25 84 TYR A C 1
ATOM 696 O O . TYR A 1 84 ? 1.699 3.422 3.973 1.00 97.25 84 TYR A O 1
ATOM 704 N N . ARG A 1 85 ? 3.130 1.687 3.925 1.00 96.56 85 ARG A N 1
ATOM 705 C CA . ARG A 1 85 ? 2.227 0.763 4.637 1.00 96.56 85 ARG A CA 1
ATOM 706 C C . ARG A 1 85 ? 1.917 1.252 6.045 1.00 96.56 85 ARG A C 1
ATOM 708 O O . ARG A 1 85 ? 0.761 1.163 6.450 1.00 96.56 85 ARG A O 1
ATOM 715 N N . ASP A 1 86 ? 2.918 1.768 6.751 1.00 96.56 86 ASP A N 1
ATOM 716 C CA . ASP A 1 86 ? 2.723 2.353 8.078 1.00 96.56 86 ASP A CA 1
ATOM 717 C C . ASP A 1 86 ? 1.819 3.588 7.986 1.00 96.56 86 ASP A C 1
ATOM 719 O O . ASP A 1 86 ? 0.768 3.628 8.619 1.00 96.56 86 ASP A O 1
ATOM 723 N N . GLN A 1 87 ? 2.144 4.536 7.101 1.00 96.50 87 GLN A N 1
ATOM 724 C CA . GLN A 1 87 ? 1.394 5.789 6.954 1.00 96.50 87 GLN A CA 1
ATOM 725 C C . GLN A 1 87 ? -0.092 5.580 6.625 1.00 96.50 87 GLN A C 1
ATOM 727 O O . GLN A 1 87 ? -0.939 6.358 7.060 1.00 96.50 87 GLN A O 1
ATOM 732 N N . VAL A 1 88 ? -0.428 4.545 5.846 1.00 96.94 88 VAL A N 1
ATOM 733 C CA . VAL A 1 88 ? -1.825 4.255 5.478 1.00 96.94 88 VAL A CA 1
ATOM 734 C C . VAL A 1 88 ? -2.542 3.323 6.461 1.00 96.94 88 VAL A C 1
ATOM 736 O O . VAL A 1 88 ? -3.698 2.974 6.229 1.00 96.94 88 VAL A O 1
ATOM 739 N N . GLY A 1 89 ? -1.889 2.920 7.555 1.00 96.19 89 GLY A N 1
ATOM 740 C CA . GLY A 1 89 ? -2.493 2.079 8.589 1.00 96.19 89 GLY A CA 1
ATOM 741 C C . GLY A 1 89 ? -2.645 0.612 8.199 1.00 96.19 89 GLY A C 1
ATOM 742 O O . GLY A 1 89 ? -3.555 -0.055 8.679 1.00 96.19 89 GLY A O 1
ATOM 743 N N . LEU A 1 90 ? -1.788 0.100 7.312 1.00 95.88 90 LEU A N 1
ATOM 744 C CA . LEU A 1 90 ? -1.775 -1.318 6.924 1.00 95.88 90 LEU A CA 1
ATOM 745 C C . LEU A 1 90 ? -0.896 -2.188 7.833 1.00 95.88 90 LEU A C 1
ATOM 747 O O . LEU A 1 90 ? -0.862 -3.406 7.666 1.00 95.88 90 LEU A O 1
ATOM 751 N N . THR A 1 91 ? -0.168 -1.582 8.770 1.00 95.50 91 THR A N 1
ATOM 752 C CA . THR A 1 91 ? 0.651 -2.280 9.768 1.00 95.50 91 THR A CA 1
ATOM 753 C C . THR A 1 91 ? 0.112 -2.026 11.169 1.00 95.50 91 THR A C 1
ATOM 755 O O . THR A 1 91 ? -0.618 -1.066 11.400 1.00 95.50 91 THR A O 1
ATOM 758 N N . GLN A 1 92 ? 0.514 -2.859 12.130 1.00 92.56 92 GLN A N 1
ATOM 759 C CA . GLN A 1 92 ? 0.154 -2.672 13.540 1.00 92.56 92 GLN A CA 1
ATOM 760 C C . GLN A 1 92 ? 0.623 -1.312 14.080 1.00 92.56 92 GLN A C 1
ATOM 762 O O . GLN A 1 92 ? -0.115 -0.628 14.786 1.00 92.56 92 GLN A O 1
ATOM 767 N N . ALA A 1 93 ? 1.830 -0.883 13.697 1.00 93.88 93 ALA A N 1
ATOM 768 C CA . ALA A 1 93 ? 2.360 0.423 14.073 1.00 93.88 93 ALA A CA 1
ATOM 769 C C . ALA A 1 93 ? 1.524 1.567 13.477 1.00 93.88 93 ALA A C 1
ATOM 771 O O . ALA A 1 93 ? 1.133 2.477 14.206 1.00 93.88 93 ALA A O 1
ATOM 772 N N . GLY A 1 94 ? 1.197 1.474 12.185 1.00 95.25 94 GLY A N 1
ATOM 773 C CA . GLY A 1 94 ? 0.384 2.465 11.486 1.00 95.25 94 GLY A CA 1
ATOM 774 C C . GLY A 1 94 ? -1.049 2.557 12.007 1.00 95.25 94 GLY A C 1
ATOM 775 O O . GLY A 1 94 ? -1.583 3.651 12.165 1.00 95.25 94 GLY A O 1
ATOM 776 N N . MET A 1 95 ? -1.672 1.418 12.326 1.00 95.06 95 MET A N 1
ATOM 777 C CA . MET A 1 95 ? -3.000 1.402 12.946 1.00 95.06 95 MET A CA 1
ATOM 778 C C . MET A 1 95 ? -2.978 2.137 14.286 1.00 95.06 95 MET A C 1
ATOM 780 O O . MET A 1 95 ? -3.798 3.027 14.499 1.00 95.06 95 MET A O 1
ATOM 784 N N . ARG A 1 96 ? -1.981 1.867 15.137 1.00 93.56 96 ARG A N 1
ATOM 785 C CA . ARG A 1 96 ? -1.820 2.573 16.414 1.00 93.56 96 ARG A CA 1
ATOM 786 C C . ARG A 1 96 ? -1.618 4.082 16.231 1.00 93.56 96 ARG A C 1
ATOM 788 O O . ARG A 1 96 ? -2.199 4.857 16.983 1.00 93.56 96 ARG A O 1
ATOM 795 N N . GLU A 1 97 ? -0.829 4.505 15.243 1.00 94.31 97 GLU A N 1
ATOM 796 C CA . GLU A 1 97 ? -0.590 5.928 14.943 1.00 94.31 97 GLU A CA 1
ATOM 797 C C . GLU A 1 97 ? -1.862 6.653 14.477 1.00 94.31 97 GLU A C 1
ATOM 799 O O . GLU A 1 97 ? -2.113 7.792 14.866 1.00 94.31 97 GLU A O 1
ATOM 804 N N . LEU A 1 98 ? -2.712 5.975 13.703 1.00 94.50 98 LEU A N 1
ATOM 805 C CA . LEU A 1 98 ? -3.995 6.512 13.242 1.00 94.50 98 LEU A CA 1
ATOM 806 C C . LEU A 1 98 ? -5.121 6.405 14.285 1.00 94.50 98 LEU A C 1
ATOM 808 O O . LEU A 1 98 ? -6.252 6.834 14.011 1.00 94.50 98 LEU A O 1
ATOM 812 N N . GLY A 1 99 ? -4.819 5.851 15.465 1.00 92.25 99 GLY A N 1
ATOM 813 C CA . GLY A 1 99 ? -5.785 5.588 16.530 1.00 92.25 99 GLY A CA 1
ATOM 814 C C . GLY A 1 99 ? -6.822 4.537 16.137 1.00 92.25 99 GLY A C 1
ATOM 815 O O . GLY A 1 99 ? -7.989 4.656 16.507 1.00 92.25 99 GLY A O 1
ATOM 816 N N . TRP A 1 100 ? -6.430 3.566 15.312 1.00 92.62 100 TRP A N 1
ATOM 817 C CA . TRP A 1 100 ? -7.261 2.436 14.911 1.00 92.62 100 TRP A CA 1
ATOM 818 C C . TRP A 1 100 ? -6.977 1.231 15.786 1.00 92.62 100 TRP A C 1
ATOM 820 O O . TRP A 1 100 ? -5.824 0.939 16.101 1.00 92.62 100 TRP A O 1
ATOM 830 N N . ASP A 1 101 ? -8.047 0.518 16.107 1.00 82.00 101 ASP A N 1
ATOM 831 C CA . ASP A 1 101 ? -8.000 -0.752 16.811 1.00 82.00 101 ASP A CA 1
ATOM 832 C C . ASP A 1 101 ? -8.669 -1.834 15.959 1.00 82.00 101 ASP A C 1
ATOM 834 O O . ASP A 1 101 ? -9.521 -1.536 15.109 1.00 82.00 101 ASP A O 1
ATOM 838 N N . ILE A 1 102 ? -8.262 -3.084 16.158 1.00 71.56 102 ILE A N 1
ATOM 839 C CA . ILE A 1 102 ? -8.887 -4.232 15.506 1.00 71.56 102 ILE A CA 1
ATOM 840 C C . ILE A 1 102 ? -10.104 -4.605 16.349 1.00 71.56 102 ILE A C 1
ATOM 842 O O . ILE A 1 102 ? -9.969 -5.191 17.416 1.00 71.56 102 ILE A O 1
ATOM 846 N N . ALA A 1 103 ? -11.293 -4.252 15.870 1.00 68.94 103 ALA A N 1
ATOM 847 C CA . ALA A 1 103 ? -12.536 -4.759 16.436 1.00 68.94 103 ALA A CA 1
ATOM 848 C C . ALA A 1 103 ? -12.904 -6.095 15.776 1.00 68.94 103 ALA A C 1
ATOM 850 O O . ALA A 1 103 ? -12.733 -6.245 14.562 1.00 68.94 103 ALA A O 1
ATOM 851 N N . ASP A 1 104 ? -13.441 -7.031 16.559 1.00 64.38 104 ASP A N 1
ATOM 852 C CA . ASP A 1 104 ? -14.014 -8.272 16.038 1.00 64.38 104 ASP A CA 1
ATOM 853 C C . ASP A 1 104 ? -15.214 -7.966 15.123 1.00 64.38 104 ASP A C 1
ATOM 855 O O . ASP A 1 104 ? -16.032 -7.080 15.397 1.00 64.38 104 ASP A O 1
ATOM 859 N N . ASP A 1 105 ? -15.309 -8.670 13.992 1.00 59.00 105 ASP A N 1
ATOM 860 C CA . ASP A 1 105 ? -16.339 -8.424 12.976 1.00 59.00 105 ASP A CA 1
ATOM 861 C C . ASP A 1 105 ? -17.664 -9.115 13.328 1.00 59.00 105 ASP A C 1
ATOM 863 O O . ASP A 1 105 ? -18.098 -10.057 12.669 1.00 59.00 105 ASP A O 1
ATOM 867 N N . GLU A 1 106 ? -18.362 -8.595 14.340 1.00 61.28 106 GLU A N 1
ATOM 868 C CA . GLU A 1 106 ? -19.689 -9.095 14.739 1.00 61.28 106 GLU A CA 1
ATOM 869 C C . GLU A 1 106 ? -20.777 -8.911 13.654 1.00 61.28 106 GLU A C 1
ATOM 871 O O . GLU A 1 106 ? -21.922 -9.349 13.807 1.00 61.28 106 GLU A O 1
ATOM 876 N N . VAL A 1 107 ? -20.477 -8.193 12.564 1.00 61.84 107 VAL A N 1
ATOM 877 C CA . VAL A 1 107 ? -21.431 -7.890 11.487 1.00 61.84 107 VAL A CA 1
ATOM 878 C C . VAL A 1 107 ? -21.317 -8.900 10.344 1.00 61.84 107 VAL A C 1
ATOM 880 O O . VAL A 1 107 ? -22.331 -9.186 9.697 1.00 61.84 107 VAL A O 1
ATOM 883 N N . ALA A 1 108 ? -20.131 -9.465 10.100 1.00 60.84 108 ALA A N 1
ATOM 884 C CA . ALA A 1 108 ? -19.954 -10.593 9.186 1.00 60.84 108 ALA A CA 1
ATOM 885 C C . ALA A 1 108 ? -20.772 -11.808 9.636 1.00 60.84 108 ALA A C 1
ATOM 887 O O . ALA A 1 108 ? -21.495 -12.378 8.815 1.00 60.84 108 ALA A O 1
ATOM 888 N N . ASP A 1 109 ? -20.755 -12.116 10.933 1.00 60.00 109 ASP A N 1
ATOM 889 C CA . ASP A 1 109 ? -21.538 -13.208 11.518 1.00 60.00 109 ASP A CA 1
ATOM 890 C C . ASP A 1 109 ? -23.039 -12.995 11.294 1.00 60.00 109 ASP A C 1
ATOM 892 O O . ASP A 1 109 ? -23.726 -13.857 10.747 1.00 60.00 109 ASP A O 1
ATOM 896 N N . LYS A 1 110 ? -23.538 -11.779 11.552 1.00 61.19 110 LYS A N 1
ATOM 897 C CA . LYS A 1 110 ? -24.943 -11.417 11.287 1.00 61.19 110 LYS A CA 1
ATOM 898 C C . LYS A 1 110 ? -25.310 -11.510 9.805 1.00 61.19 110 LYS A C 1
ATOM 900 O O . LYS A 1 110 ? -26.439 -11.853 9.467 1.00 61.19 110 LYS A O 1
ATOM 905 N N . ARG A 1 111 ? -24.389 -11.191 8.889 1.00 67.94 111 ARG A N 1
ATOM 906 C CA . ARG A 1 111 ? -24.642 -11.294 7.442 1.00 67.94 111 ARG A CA 1
ATOM 907 C C . ARG A 1 111 ? -24.635 -12.749 6.970 1.00 67.94 111 ARG A C 1
ATOM 909 O O . ARG A 1 111 ? -25.441 -13.089 6.108 1.00 67.94 111 ARG A O 1
ATOM 916 N N . ALA A 1 112 ? -23.769 -13.588 7.536 1.00 64.56 112 ALA A N 1
ATOM 917 C CA . ALA A 1 112 ? -23.771 -15.026 7.297 1.00 64.56 112 ALA A CA 1
ATOM 918 C C . ALA A 1 112 ? -25.080 -15.653 7.792 1.00 64.56 112 ALA A C 1
ATOM 920 O O . ALA A 1 112 ? -25.718 -16.367 7.028 1.00 64.56 112 ALA A O 1
ATOM 921 N N . GLU A 1 113 ? -25.541 -15.288 8.992 1.00 62.38 113 GLU A N 1
ATOM 922 C CA . GLU A 1 113 ? -26.830 -15.724 9.547 1.00 62.38 113 GLU A CA 1
ATOM 923 C C . GLU A 1 113 ? -28.037 -15.306 8.695 1.00 62.38 113 GLU A C 1
ATOM 925 O O . GLU A 1 113 ? -29.007 -16.052 8.579 1.00 62.38 113 GLU A O 1
ATOM 930 N N . VAL A 1 114 ? -28.011 -14.110 8.097 1.00 65.25 114 VAL A N 1
ATOM 931 C CA . VAL A 1 114 ? -29.080 -13.651 7.193 1.00 65.25 114 VAL A CA 1
ATOM 932 C C . VAL A 1 114 ? -29.031 -14.383 5.849 1.00 65.25 114 VAL A C 1
ATOM 934 O O . VAL A 1 114 ? -30.078 -14.615 5.256 1.00 65.25 114 VAL A O 1
ATOM 937 N N . ALA A 1 115 ? -27.846 -14.776 5.376 1.00 63.44 115 ALA A N 1
ATOM 938 C CA . ALA A 1 115 ? -27.687 -15.506 4.119 1.00 63.44 115 ALA A CA 1
ATOM 939 C C . ALA A 1 115 ? -28.078 -16.994 4.218 1.00 63.44 115 ALA A C 1
ATOM 941 O O . ALA A 1 115 ? -28.459 -17.578 3.206 1.00 63.44 115 ALA A O 1
ATOM 942 N N . THR A 1 116 ? -28.001 -17.610 5.405 1.00 61.00 116 THR A N 1
ATOM 943 C CA . THR A 1 116 ? -28.461 -18.992 5.653 1.00 61.00 116 THR A CA 1
ATOM 944 C C . THR A 1 116 ? -29.936 -19.108 6.016 1.00 61.00 116 THR A C 1
ATOM 946 O O . THR A 1 116 ? -30.465 -20.219 6.017 1.00 61.00 116 THR A O 1
ATOM 949 N N . LYS A 1 117 ? -30.627 -18.002 6.308 1.00 53.59 117 LYS A N 1
ATOM 950 C CA . LYS A 1 117 ? -32.084 -18.024 6.461 1.00 53.59 117 LYS A CA 1
ATOM 951 C C . LYS A 1 117 ? -32.725 -18.120 5.075 1.00 53.59 117 LYS A C 1
ATOM 953 O O . LYS A 1 117 ? -32.551 -17.228 4.248 1.00 53.59 117 LYS A O 1
ATOM 958 N N . GLU A 1 118 ? -33.447 -19.216 4.825 1.00 58.06 118 GLU A N 1
ATOM 959 C CA . GLU A 1 118 ? -34.333 -19.353 3.661 1.00 58.06 118 GLU A CA 1
ATOM 960 C C . GLU A 1 118 ? -35.238 -18.114 3.540 1.00 58.06 118 GLU A C 1
ATOM 962 O O . GLU A 1 118 ? -35.613 -17.543 4.570 1.00 58.06 118 GLU A O 1
ATOM 967 N N . PRO A 1 119 ? -35.570 -17.661 2.314 1.00 52.91 119 PRO A N 1
ATOM 968 C CA . PRO A 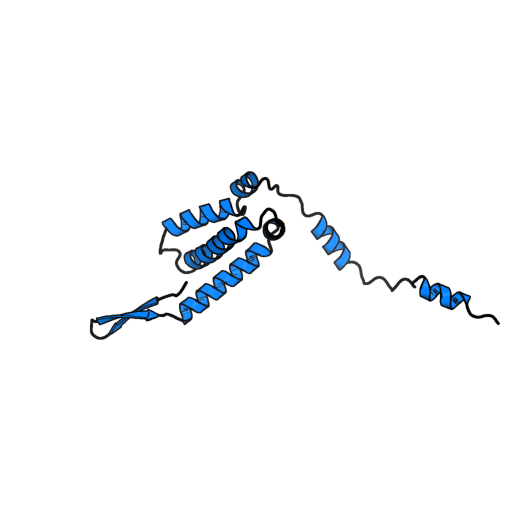1 119 ? -36.399 -16.479 2.123 1.00 52.91 119 PRO A CA 1
ATOM 969 C C . PRO A 1 119 ? -37.733 -16.675 2.843 1.00 52.91 119 PRO A C 1
ATOM 971 O O . PRO A 1 119 ? -38.553 -17.499 2.440 1.00 52.91 119 PRO A O 1
ATOM 974 N N . ASP A 1 120 ? -37.913 -15.918 3.924 1.00 58.06 120 ASP A N 1
ATOM 975 C CA . ASP A 1 120 ? -39.130 -15.925 4.723 1.00 58.06 120 ASP A CA 1
ATOM 976 C C . ASP A 1 120 ? -40.313 -15.584 3.809 1.00 58.06 120 ASP A C 1
ATOM 978 O O . ASP A 1 120 ? -40.268 -14.631 3.019 1.00 58.06 120 ASP A O 1
ATOM 982 N N . VAL A 1 121 ? -41.349 -16.419 3.861 1.00 60.75 121 VAL A N 1
ATOM 983 C CA . VAL A 1 121 ? -42.566 -16.268 3.059 1.00 60.75 121 VAL A CA 1
ATOM 984 C C . VAL A 1 121 ? -43.116 -14.859 3.315 1.00 60.75 121 VAL A C 1
ATOM 986 O O . VAL A 1 121 ? -43.199 -14.467 4.479 1.00 60.75 121 VAL A O 1
ATOM 989 N N . PRO A 1 122 ? -43.488 -14.066 2.287 1.00 57.50 122 PRO A N 1
ATOM 990 C CA . PRO A 1 122 ? -43.823 -12.665 2.499 1.00 57.50 122 PRO A CA 1
ATOM 991 C C . PRO A 1 122 ? -44.975 -12.530 3.498 1.00 57.50 122 PRO A C 1
ATOM 993 O O . PRO A 1 122 ? -46.116 -12.899 3.207 1.00 57.50 122 PRO A O 1
ATOM 996 N N . THR A 1 123 ? -44.683 -11.987 4.680 1.00 62.84 123 THR A N 1
ATOM 997 C CA . THR A 1 123 ? -45.701 -11.707 5.688 1.00 62.84 123 THR A CA 1
ATOM 998 C C . THR A 1 123 ? -46.649 -10.651 5.120 1.00 62.84 123 THR A C 1
ATOM 1000 O O . THR A 1 123 ? -46.186 -9.573 4.733 1.00 62.84 123 THR A O 1
ATOM 1003 N N . PRO A 1 124 ? -47.968 -10.918 5.050 1.00 58.81 124 PRO A N 1
ATOM 1004 C CA . PRO A 1 124 ? -48.908 -10.010 4.411 1.00 58.81 124 PRO A CA 1
ATOM 1005 C C . PRO A 1 124 ? -48.862 -8.646 5.093 1.00 58.81 124 PRO A C 1
ATOM 1007 O O . PRO A 1 124 ? -48.980 -8.528 6.322 1.00 58.81 124 PRO A O 1
ATOM 1010 N N . SER A 1 125 ? -48.668 -7.619 4.270 1.00 66.75 125 SER A N 1
ATOM 1011 C CA . SER A 1 125 ? -48.494 -6.248 4.720 1.00 66.75 125 SER A CA 1
ATOM 1012 C C . SER A 1 125 ? -49.798 -5.711 5.316 1.00 66.75 125 SER A C 1
ATOM 1014 O O . SER A 1 125 ? -50.892 -6.218 5.059 1.00 66.75 125 SER A O 1
ATOM 1016 N N . ALA A 1 126 ? -49.717 -4.629 6.093 1.00 59.75 126 ALA A N 1
ATOM 1017 C CA . ALA A 1 126 ? -50.903 -3.972 6.647 1.00 59.75 126 ALA A CA 1
ATOM 1018 C C . ALA A 1 126 ? -51.939 -3.576 5.565 1.00 59.75 126 ALA A C 1
ATOM 1020 O O . ALA A 1 126 ? -53.137 -3.543 5.845 1.00 59.75 126 ALA A O 1
ATOM 1021 N N . ARG A 1 127 ? -51.500 -3.345 4.316 1.00 62.66 127 ARG A N 1
ATOM 1022 C CA . ARG A 1 127 ? -52.381 -3.094 3.161 1.00 62.66 127 ARG A CA 1
ATOM 1023 C C . ARG A 1 127 ? -53.160 -4.333 2.721 1.00 62.66 127 ARG A C 1
ATOM 1025 O O . ARG A 1 127 ? -54.328 -4.206 2.360 1.00 62.66 127 ARG A O 1
ATOM 1032 N N . ASP A 1 128 ? -52.552 -5.513 2.797 1.00 63.66 128 ASP A N 1
ATOM 1033 C CA . ASP A 1 128 ? -53.209 -6.777 2.441 1.00 63.66 128 ASP A CA 1
ATOM 1034 C C . ASP A 1 128 ? -54.300 -7.130 3.458 1.00 63.66 128 ASP A C 1
ATOM 1036 O O . ASP A 1 128 ? -55.375 -7.606 3.095 1.00 63.66 128 ASP A O 1
ATOM 1040 N N . ARG A 1 129 ? -54.078 -6.781 4.732 1.00 65.75 129 ARG A N 1
ATOM 1041 C CA . ARG A 1 129 ? -55.074 -6.937 5.805 1.00 65.75 129 ARG A CA 1
ATOM 1042 C C . ARG A 1 129 ? -56.268 -5.993 5.643 1.00 65.75 129 ARG A C 1
ATOM 1044 O O . ARG A 1 129 ? -57.394 -6.389 5.927 1.00 65.75 129 ARG A O 1
ATOM 1051 N N . LEU A 1 130 ? -56.048 -4.775 5.142 1.00 64.44 130 LEU A N 1
ATOM 1052 C CA . LEU A 1 130 ? -57.125 -3.803 4.921 1.00 64.44 130 LEU A CA 1
ATOM 1053 C C . LEU A 1 130 ? -58.074 -4.233 3.787 1.00 64.44 130 LEU A C 1
ATOM 1055 O O . LEU A 1 130 ? -59.278 -4.006 3.880 1.00 64.44 130 LEU A O 1
ATOM 1059 N N . LYS A 1 131 ? -57.567 -4.924 2.755 1.00 60.50 131 LYS A N 1
ATOM 1060 C CA . LYS A 1 131 ? -58.404 -5.506 1.689 1.00 60.50 131 LYS A CA 1
ATOM 1061 C C . LYS A 1 131 ? -59.304 -6.641 2.183 1.00 60.50 131 LYS A C 1
ATOM 1063 O O . LYS A 1 131 ? -60.428 -6.758 1.705 1.00 60.50 131 LYS A O 1
ATOM 1068 N N . ALA A 1 132 ? -58.850 -7.436 3.151 1.00 59.00 132 ALA A N 1
ATOM 1069 C CA . ALA A 1 132 ? -59.643 -8.531 3.715 1.00 59.00 132 ALA A CA 1
ATOM 1070 C C . ALA A 1 132 ? -60.845 -8.044 4.554 1.00 59.00 132 ALA A C 1
ATOM 1072 O O . ALA A 1 132 ? -61.824 -8.770 4.699 1.00 59.00 132 ALA A O 1
ATOM 1073 N N . ALA A 1 133 ? -60.800 -6.810 5.071 1.00 60.91 133 ALA A N 1
ATOM 1074 C CA . ALA A 1 133 ? -61.863 -6.227 5.893 1.00 60.91 133 ALA A CA 1
ATOM 1075 C C . ALA A 1 133 ? -62.886 -5.378 5.104 1.00 60.91 133 ALA A C 1
ATOM 1077 O O . ALA A 1 133 ? -63.914 -5.001 5.658 1.00 60.91 133 ALA A O 1
ATOM 1078 N N . GLY A 1 134 ? -62.626 -5.074 3.825 1.00 55.31 134 GLY A N 1
ATOM 1079 C CA . GLY A 1 134 ? -63.419 -4.122 3.030 1.00 55.31 134 GLY A CA 1
ATOM 1080 C C . GLY A 1 134 ? -64.585 -4.704 2.220 1.00 55.31 134 GLY A C 1
ATOM 1081 O O . GLY A 1 134 ? -65.218 -3.968 1.471 1.00 55.31 134 GLY A O 1
ATOM 1082 N N . GLY A 1 135 ? -64.872 -6.004 2.319 1.00 55.56 135 GLY A N 1
ATOM 1083 C CA . GLY A 1 135 ? -65.924 -6.661 1.536 1.00 55.56 135 GLY A CA 1
ATOM 1084 C C . GLY A 1 135 ? -67.203 -6.921 2.330 1.00 55.56 135 GLY A C 1
ATOM 1085 O O . GLY A 1 135 ? -67.435 -8.063 2.724 1.00 55.56 135 GLY A O 1
ATOM 1086 N N . ARG A 1 136 ? -68.025 -5.889 2.574 1.00 44.66 136 ARG A N 1
ATOM 1087 C CA . ARG A 1 136 ? -69.457 -6.033 2.912 1.00 44.66 136 ARG A CA 1
ATOM 1088 C C . ARG A 1 136 ? -70.203 -4.690 2.820 1.00 44.66 136 ARG A C 1
ATOM 1090 O O . ARG A 1 136 ? -70.259 -3.950 3.796 1.00 44.66 136 ARG A O 1
ATOM 1097 N N . SER A 1 137 ? -70.751 -4.396 1.641 1.00 42.28 137 SER A N 1
ATOM 1098 C CA . SER A 1 137 ? -72.140 -3.970 1.368 1.00 42.28 137 SER A CA 1
ATOM 1099 C C . SER A 1 137 ? -72.264 -3.470 -0.065 1.00 42.28 137 SER A C 1
ATOM 1101 O O . SER A 1 137 ? -71.278 -2.900 -0.575 1.00 42.28 137 SER A O 1
#

pLDDT: mean 84.82, std 15.47, range [42.28, 98.25]

Foldseek 3Di:
DWDWDWDQDPNDIDIGTDPVVRVQLVVQLVVLLVVVCPDPLVVVCPDPVNVVLVVLSSVLSNLVSVCVVPVPPDPVSVVVNVVSCLCSCVDPNNCVVVVHDDDDCPPVVVVVVVVPDDPDDDDDDPVNVVVVPPDDD

Secondary structure (DSSP, 8-state):
--EEEEEEETTEEEEEEEHHHHHHHHHHHHHHHHHHHTSHHHHHHTSGGGGGGHHHHHHHHHHHHHHHHSTTS-HHHHHHHHHHHHHTT-SHHHHHHTT------HHHHHHHHHHHS-----PPPHHHHHHHH----

Radius of gyration: 26.21 Å; chains: 1; bounding box: 98×32×52 Å